Protein AF-W8SKA6-F1 (afdb_monomer_lite)

Structure (mmCIF, N/CA/C/O backbone):
data_AF-W8SKA6-F1
#
_entry.id   AF-W8SKA6-F1
#
loop_
_atom_site.group_PDB
_atom_site.id
_atom_site.type_symbol
_atom_site.label_atom_id
_atom_site.label_alt_id
_atom_site.label_comp_id
_atom_site.label_asym_id
_atom_site.label_entity_id
_atom_site.label_seq_id
_atom_site.pdbx_PDB_ins_code
_atom_site.Cartn_x
_atom_site.Cartn_y
_atom_site.Cartn_z
_atom_site.occupancy
_atom_site.B_iso_or_equiv
_atom_site.auth_seq_id
_atom_site.auth_comp_id
_atom_site.auth_asym_id
_atom_site.auth_atom_id
_atom_site.pdbx_PDB_model_num
ATOM 1 N N . MET A 1 1 ? -29.343 -35.197 72.155 1.00 50.97 1 MET A N 1
ATOM 2 C CA . MET A 1 1 ? -28.132 -34.346 72.150 1.00 50.97 1 MET A CA 1
ATOM 3 C C . MET A 1 1 ? -28.589 -32.912 71.930 1.00 50.97 1 MET A C 1
ATOM 5 O O . MET A 1 1 ? -29.137 -32.617 70.880 1.00 50.97 1 MET A O 1
ATOM 9 N N . SER A 1 2 ? -28.546 -32.085 72.975 1.00 54.81 2 SER A N 1
ATOM 10 C CA . SER A 1 2 ? -29.324 -30.841 73.050 1.00 54.81 2 SER A CA 1
ATOM 11 C C . SER A 1 2 ? -28.728 -29.710 72.207 1.00 54.81 2 SER A C 1
ATOM 13 O O . SER A 1 2 ? -27.536 -29.427 72.303 1.00 54.81 2 SER A O 1
ATOM 15 N N . ILE A 1 3 ? -29.587 -29.014 71.453 1.00 62.25 3 ILE A N 1
ATOM 16 C CA . ILE A 1 3 ? -29.275 -27.893 70.540 1.00 62.25 3 ILE A CA 1
ATOM 17 C C . ILE A 1 3 ? -28.490 -26.746 71.204 1.00 62.25 3 ILE A C 1
ATOM 19 O O . ILE A 1 3 ? -27.766 -26.004 70.552 1.00 62.25 3 ILE A O 1
ATOM 23 N N . LYS A 1 4 ? -28.554 -26.667 72.538 1.00 61.47 4 LYS A N 1
ATOM 24 C CA . LYS A 1 4 ? -27.774 -25.746 73.373 1.00 61.47 4 LYS A CA 1
ATOM 25 C C . LYS A 1 4 ? -26.257 -25.879 73.176 1.00 61.47 4 LYS A C 1
ATOM 27 O O . LYS A 1 4 ? -25.545 -24.907 73.376 1.00 61.47 4 LYS A O 1
ATOM 32 N N . ARG A 1 5 ? -25.761 -27.053 72.765 1.00 59.66 5 ARG A N 1
ATOM 33 C CA . ARG A 1 5 ? -24.325 -27.294 72.535 1.00 59.66 5 ARG A CA 1
ATOM 34 C C . ARG A 1 5 ? -23.830 -26.756 71.184 1.00 59.66 5 ARG A C 1
ATOM 36 O O . ARG A 1 5 ? -22.653 -26.455 71.085 1.00 59.66 5 ARG A O 1
ATOM 43 N N . TYR A 1 6 ? -24.723 -26.575 70.203 1.00 59.19 6 TYR A N 1
ATOM 44 C CA . TYR A 1 6 ? -24.423 -25.940 68.908 1.00 59.19 6 TYR A CA 1
ATOM 45 C C . TYR A 1 6 ? -24.328 -24.409 69.009 1.00 59.19 6 TYR A C 1
ATOM 47 O O . TYR A 1 6 ? -23.526 -23.794 68.316 1.00 59.19 6 TYR A O 1
ATOM 55 N N . LEU A 1 7 ? -25.104 -23.801 69.912 1.00 60.84 7 LEU A N 1
ATOM 56 C CA . LEU A 1 7 ? -25.061 -22.359 70.194 1.00 60.84 7 LEU A CA 1
ATOM 57 C C . LEU A 1 7 ? -23.865 -21.945 71.072 1.00 60.84 7 LEU A C 1
ATOM 59 O O . LEU A 1 7 ? -23.544 -20.769 71.138 1.00 60.84 7 LEU A O 1
ATOM 63 N N . SER A 1 8 ? -23.212 -22.897 71.746 1.00 63.97 8 SER A N 1
ATOM 64 C CA . SER A 1 8 ? -22.090 -22.647 72.669 1.00 63.97 8 SER A CA 1
ATOM 65 C C . SER A 1 8 ? -20.708 -22.831 72.019 1.00 63.97 8 SER A C 1
ATOM 67 O O . SER A 1 8 ? -19.695 -22.816 72.719 1.00 63.97 8 SER A O 1
ATOM 69 N N . SER A 1 9 ? -20.653 -23.063 70.706 1.00 59.81 9 SER A N 1
ATOM 70 C CA . SER A 1 9 ? -19.416 -23.299 69.951 1.00 59.81 9 SER A CA 1
ATOM 71 C C . SER A 1 9 ? -18.877 -21.984 69.367 1.00 59.81 9 SER A C 1
ATOM 73 O O . SER A 1 9 ? -19.165 -21.646 68.222 1.00 59.81 9 SER A O 1
ATOM 75 N N . ASP A 1 10 ? -18.068 -21.258 70.144 1.00 60.69 10 ASP A N 1
ATOM 76 C CA . ASP A 1 10 ? -17.470 -19.961 69.757 1.00 60.69 10 ASP A CA 1
ATOM 77 C C . ASP A 1 10 ? -16.589 -20.037 68.494 1.00 60.69 10 ASP A C 1
ATOM 79 O O . ASP A 1 10 ? -16.555 -19.113 67.685 1.00 60.69 10 ASP A O 1
ATOM 83 N N . SER A 1 11 ? -15.927 -21.172 68.247 1.00 63.47 11 SER A N 1
ATOM 84 C CA . SER A 1 11 ? -15.131 -21.381 67.023 1.00 63.47 11 SER A CA 1
ATOM 85 C C . SER A 1 11 ? -15.992 -21.510 65.753 1.00 63.47 11 SER A C 1
ATOM 87 O O . SER A 1 11 ? -15.514 -21.267 64.644 1.00 63.47 11 SER A O 1
ATOM 89 N N . GLY A 1 12 ? -17.270 -21.877 65.902 1.00 58.44 12 GLY A N 1
ATOM 90 C CA . GLY A 1 12 ? -18.245 -21.925 64.809 1.00 58.44 12 GLY A CA 1
ATOM 91 C C . GLY A 1 12 ? -18.778 -20.539 64.439 1.00 58.44 12 GLY A C 1
ATOM 92 O O . GLY A 1 12 ? -19.023 -20.269 63.271 1.00 58.44 12 GLY A O 1
ATOM 93 N N . ALA A 1 13 ? -18.895 -19.629 65.409 1.00 67.75 13 ALA A N 1
ATOM 94 C CA . ALA A 1 13 ? -19.351 -18.261 65.166 1.00 67.75 13 ALA A CA 1
ATOM 95 C C . ALA A 1 13 ? -18.333 -17.456 64.338 1.00 67.75 13 ALA A C 1
ATOM 97 O O . ALA A 1 13 ? -18.703 -16.794 63.372 1.00 67.75 13 ALA A O 1
ATOM 98 N N . VAL A 1 14 ? -17.039 -17.602 64.644 1.00 68.56 14 VAL A N 1
ATOM 99 C CA . VAL A 1 14 ? -15.941 -16.945 63.906 1.00 68.56 14 VAL A CA 1
ATOM 100 C C . VAL A 1 14 ? -15.803 -17.488 62.479 1.00 68.56 14 VAL A C 1
ATOM 102 O O . VAL A 1 14 ? -15.444 -16.758 61.557 1.00 68.56 14 VAL A O 1
ATOM 105 N N . THR A 1 15 ? -16.126 -18.766 62.261 1.00 74.50 15 THR A N 1
ATOM 106 C CA . THR A 1 15 ? -16.121 -19.348 60.911 1.00 74.50 15 THR A CA 1
ATOM 107 C C . THR A 1 15 ? -17.375 -19.010 60.103 1.00 74.50 15 THR A C 1
ATOM 109 O O . THR A 1 15 ? -17.349 -19.045 58.881 1.00 74.50 15 THR A O 1
ATOM 112 N N . VAL A 1 16 ? -18.474 -18.633 60.751 1.00 78.12 16 VAL A N 1
ATOM 113 C CA . VAL A 1 16 ? -19.670 -18.146 60.054 1.00 78.12 16 VAL A CA 1
ATOM 114 C C . VAL A 1 16 ? -19.528 -16.668 59.673 1.00 78.12 16 VAL A C 1
ATOM 116 O O . VAL A 1 16 ? -20.015 -16.274 58.618 1.00 78.12 16 VAL A O 1
ATOM 119 N N . ASP A 1 17 ? -18.784 -15.869 60.441 1.00 86.12 17 ASP A N 1
ATOM 120 C CA . ASP A 1 17 ? -18.544 -14.449 60.145 1.00 86.12 17 ASP A CA 1
ATOM 121 C C . ASP A 1 17 ? -17.771 -14.225 58.827 1.00 86.12 17 ASP A C 1
ATOM 123 O O . ASP A 1 17 ? -18.135 -13.362 58.027 1.00 86.12 17 ASP A O 1
ATOM 127 N N . TRP A 1 18 ? -16.780 -15.073 58.504 1.00 86.56 18 TRP A N 1
ATOM 128 C CA . TRP A 1 18 ? -16.062 -14.944 57.221 1.00 86.56 18 TRP A CA 1
ATOM 129 C C . TRP A 1 18 ? -16.939 -15.307 56.019 1.00 86.56 18 TRP A C 1
ATOM 131 O O . TRP A 1 18 ? -16.819 -14.702 54.950 1.00 86.56 18 TRP A O 1
ATOM 141 N N . VAL A 1 19 ? -17.847 -16.272 56.186 1.00 87.12 19 VAL A N 1
ATOM 142 C CA . VAL A 1 19 ? -18.799 -16.637 55.132 1.00 87.12 19 VAL A CA 1
ATOM 143 C C . VAL A 1 19 ? -19.807 -15.513 54.940 1.00 87.12 19 VAL A C 1
ATOM 145 O O . VAL A 1 19 ? -20.108 -15.163 53.807 1.00 87.12 19 VAL A O 1
ATOM 148 N N . VAL A 1 20 ? -20.290 -14.889 56.016 1.00 89.38 20 VAL A N 1
ATOM 149 C CA . VAL A 1 20 ? -21.226 -13.760 55.919 1.00 89.38 20 VAL A CA 1
ATOM 150 C C . VAL A 1 20 ? -20.559 -12.539 55.275 1.00 89.38 20 VAL A C 1
ATOM 152 O O . VAL A 1 20 ? -21.154 -11.921 54.389 1.00 89.38 20 VAL A O 1
ATOM 155 N N . LEU A 1 21 ? -19.308 -12.225 55.622 1.00 92.00 21 LEU A N 1
ATOM 156 C CA . LEU A 1 21 ? -18.548 -11.140 54.989 1.00 92.00 21 LEU A CA 1
ATOM 157 C C . LEU A 1 21 ? -18.331 -11.375 53.490 1.00 92.00 21 LEU A C 1
ATOM 159 O O . LEU A 1 21 ? -18.581 -10.483 52.677 1.00 92.00 21 LEU A O 1
ATOM 163 N N . THR A 1 22 ? -17.910 -12.581 53.104 1.00 91.56 22 THR A N 1
ATOM 164 C CA . THR A 1 22 ? -17.682 -12.921 51.690 1.00 91.56 22 THR A CA 1
ATOM 165 C C . THR A 1 22 ? -18.986 -13.033 50.905 1.00 91.56 22 THR A C 1
ATOM 167 O O . THR A 1 22 ? -19.053 -12.544 49.782 1.00 91.56 22 THR A O 1
ATOM 170 N N . ALA A 1 23 ? -20.051 -13.576 51.497 1.00 91.56 23 ALA A N 1
ATOM 171 C CA . ALA A 1 23 ? -21.379 -13.610 50.888 1.00 91.56 23 ALA A CA 1
ATOM 172 C C . ALA A 1 23 ? -21.916 -12.195 50.626 1.00 91.56 23 ALA A C 1
ATOM 174 O O . ALA A 1 23 ? -22.483 -11.934 49.565 1.00 91.56 23 ALA A O 1
ATOM 175 N N . THR A 1 24 ? -21.673 -11.259 51.549 1.00 93.88 24 THR A N 1
ATOM 176 C CA . THR A 1 24 ? -22.030 -9.845 51.368 1.00 93.88 24 THR A CA 1
ATOM 177 C C . THR A 1 24 ? -21.208 -9.204 50.243 1.00 93.88 24 THR A C 1
ATOM 179 O O . THR A 1 24 ? -21.765 -8.509 49.394 1.00 93.88 24 THR A O 1
ATOM 182 N N . LEU A 1 25 ? -19.901 -9.483 50.177 1.00 93.19 25 LEU A N 1
ATOM 183 C CA . LEU A 1 25 ? -19.021 -8.996 49.109 1.00 93.19 25 LEU A CA 1
ATOM 184 C C . LEU A 1 25 ? -19.424 -9.531 47.726 1.00 93.19 25 LEU A C 1
ATOM 186 O O . LEU A 1 25 ? -19.444 -8.777 46.757 1.00 93.19 25 LEU A O 1
ATOM 190 N N . VAL A 1 26 ? -19.782 -10.812 47.626 1.00 93.44 26 VAL A N 1
ATOM 191 C CA . VAL A 1 26 ? -20.281 -11.414 46.380 1.00 93.44 26 VAL A CA 1
ATOM 192 C C . VAL A 1 26 ? -21.620 -10.791 45.975 1.00 93.44 26 VAL A C 1
ATOM 194 O O . VAL A 1 26 ? -21.816 -10.492 44.799 1.00 93.44 26 VAL A O 1
ATOM 197 N N . GLY A 1 27 ? -22.510 -10.512 46.935 1.00 91.38 27 GLY A N 1
ATOM 198 C CA . GLY A 1 27 ? -23.757 -9.780 46.688 1.00 91.38 27 GLY A CA 1
ATOM 199 C C . GLY A 1 27 ? -23.522 -8.374 46.122 1.00 91.38 27 GLY A C 1
ATOM 200 O O . GLY A 1 27 ? -24.183 -7.976 45.164 1.00 91.38 27 GLY A O 1
ATOM 201 N N . LEU A 1 28 ? -22.527 -7.652 46.647 1.00 94.19 28 LEU A N 1
ATOM 202 C CA . LEU A 1 28 ? -22.099 -6.361 46.103 1.00 94.19 28 LEU A CA 1
ATOM 203 C C . LEU A 1 28 ? -21.489 -6.510 44.696 1.00 94.19 28 LEU A C 1
ATOM 205 O O . LEU A 1 28 ? -21.801 -5.722 43.807 1.00 94.19 28 LEU A O 1
ATOM 209 N N . GLY A 1 29 ? -20.674 -7.541 44.461 1.00 91.56 29 GLY A N 1
ATOM 210 C CA . GLY A 1 29 ? -20.083 -7.824 43.150 1.00 91.56 29 GLY A CA 1
ATOM 211 C C . GLY A 1 29 ? -21.132 -8.078 42.064 1.00 91.56 29 GLY A C 1
ATOM 212 O O . GLY A 1 29 ? -21.036 -7.519 40.973 1.00 91.56 29 GLY A O 1
ATOM 213 N N . LEU A 1 30 ? -22.180 -8.845 42.377 1.00 90.75 30 LEU A N 1
ATOM 214 C CA . LEU A 1 30 ? -23.306 -9.072 41.465 1.00 90.75 30 LEU A CA 1
ATOM 215 C C . LEU A 1 30 ? -24.057 -7.774 41.131 1.00 90.75 30 LEU A C 1
ATOM 217 O O . LEU A 1 30 ? -24.444 -7.576 39.980 1.00 90.75 30 LEU A O 1
ATOM 221 N N . ALA A 1 31 ? -24.216 -6.869 42.101 1.00 90.88 31 ALA A N 1
ATOM 222 C CA . ALA A 1 31 ? -24.826 -5.562 41.861 1.00 90.88 31 ALA A CA 1
ATOM 223 C C . ALA A 1 31 ? -23.960 -4.669 40.950 1.00 90.88 31 ALA A C 1
ATOM 225 O O . ALA A 1 31 ? -24.484 -4.003 40.059 1.00 90.88 31 ALA A O 1
ATOM 226 N N . VAL A 1 32 ? -22.633 -4.689 41.123 1.00 93.69 32 VAL A N 1
ATOM 227 C CA . VAL A 1 32 ? -21.693 -3.918 40.289 1.00 93.69 32 VAL A CA 1
ATOM 228 C C . VAL A 1 32 ? -21.676 -4.415 38.841 1.00 93.69 32 VAL A C 1
ATOM 230 O O . VAL A 1 32 ? -21.618 -3.598 37.925 1.00 93.69 32 VAL A O 1
ATOM 233 N N . ILE A 1 33 ? -21.782 -5.728 38.609 1.00 92.81 33 ILE A N 1
ATOM 234 C CA . ILE A 1 33 ? -21.801 -6.300 37.251 1.00 92.81 33 ILE A CA 1
ATOM 235 C C . ILE A 1 33 ? -22.969 -5.744 36.428 1.00 92.81 33 ILE A C 1
ATOM 237 O O . ILE A 1 33 ? -22.783 -5.440 35.253 1.00 92.81 33 ILE A O 1
ATOM 241 N N . ALA A 1 34 ? -24.144 -5.543 37.034 1.00 87.44 34 ALA A N 1
ATOM 242 C CA . ALA A 1 34 ? -25.283 -4.942 36.341 1.00 87.44 34 ALA A CA 1
ATOM 243 C C . ALA A 1 34 ? -24.989 -3.500 35.882 1.00 87.44 34 ALA A C 1
ATOM 245 O O . ALA A 1 34 ? -25.323 -3.128 34.759 1.00 87.44 34 ALA A O 1
ATOM 246 N N . VAL A 1 35 ? -24.307 -2.708 36.717 1.00 90.19 35 VAL A N 1
ATOM 247 C CA . VAL A 1 35 ? -23.924 -1.319 36.400 1.00 90.19 35 VAL A CA 1
ATOM 248 C C . VAL A 1 35 ? -22.856 -1.271 35.305 1.00 90.19 35 VAL A C 1
ATOM 250 O O . VAL A 1 35 ? -22.978 -0.499 34.359 1.00 90.19 35 VAL A O 1
ATOM 253 N N . VAL A 1 36 ? -21.826 -2.115 35.400 1.00 92.38 36 VAL A N 1
ATOM 254 C CA . VAL A 1 36 ? -20.748 -2.186 34.400 1.00 92.38 36 VAL A CA 1
ATOM 255 C C . VAL A 1 36 ? -21.272 -2.709 33.062 1.00 92.38 36 VAL A C 1
ATOM 257 O O . VAL A 1 36 ? -20.906 -2.181 32.016 1.00 92.38 36 VAL A O 1
ATOM 260 N N . SER A 1 37 ? -22.157 -3.708 33.072 1.00 89.12 37 SER A N 1
ATOM 261 C CA . SER A 1 37 ? -22.789 -4.222 31.852 1.00 89.12 37 SER A CA 1
ATOM 262 C C . SER A 1 37 ? -23.636 -3.159 31.154 1.00 89.12 37 SER A C 1
ATOM 264 O O . SER A 1 37 ? -23.609 -3.087 29.931 1.00 89.12 37 SER A O 1
ATOM 266 N N . GLY A 1 38 ? -24.364 -2.331 31.911 1.00 88.88 38 GLY A N 1
ATOM 267 C CA . GLY A 1 38 ? -25.096 -1.191 31.355 1.00 88.88 38 GLY A CA 1
ATOM 268 C C . GLY A 1 38 ? -24.148 -0.168 30.735 1.00 88.88 38 GLY A C 1
ATOM 269 O O . GLY A 1 38 ? -24.223 0.091 29.542 1.00 88.88 38 GLY A O 1
ATOM 270 N N . GLY A 1 39 ? -23.168 0.317 31.504 1.00 89.06 39 GLY A N 1
ATOM 271 C CA . GLY A 1 39 ? -22.231 1.336 31.018 1.00 89.06 39 GLY A CA 1
ATOM 272 C C . GLY A 1 39 ? -21.359 0.884 29.839 1.00 89.06 39 GLY A C 1
ATOM 273 O O . GLY A 1 39 ? -21.026 1.691 28.978 1.00 89.06 39 GLY A O 1
ATOM 274 N N . THR A 1 40 ? -21.002 -0.402 29.762 1.00 91.81 40 THR A N 1
ATOM 275 C CA . THR A 1 40 ? -20.279 -0.959 28.602 1.00 91.81 40 THR A CA 1
ATOM 276 C C . THR A 1 40 ? -21.176 -1.118 27.378 1.00 91.81 40 THR A C 1
ATOM 278 O O . THR A 1 40 ? -20.708 -0.882 26.268 1.00 91.81 40 THR A O 1
ATOM 281 N N . SER A 1 41 ? -22.453 -1.465 27.563 1.00 91.94 41 SER A N 1
ATOM 282 C CA . SER A 1 41 ? -23.443 -1.488 26.482 1.00 91.94 41 SER A CA 1
ATOM 283 C C . SER A 1 41 ? -23.694 -0.087 25.926 1.00 91.94 41 SER A C 1
ATOM 285 O O . SER A 1 41 ? -23.718 0.085 24.711 1.00 91.94 41 SER A O 1
ATOM 287 N N . ASP A 1 42 ? -23.839 0.905 26.803 1.00 92.94 42 ASP A N 1
ATOM 288 C CA . ASP A 1 42 ? -24.046 2.302 26.417 1.00 92.94 42 ASP A CA 1
ATOM 289 C C . ASP A 1 42 ? -22.828 2.831 25.650 1.00 92.94 42 ASP A C 1
ATOM 291 O O . ASP A 1 42 ? -22.966 3.338 24.542 1.00 92.94 42 ASP A O 1
ATOM 295 N N . LEU A 1 43 ? -21.616 2.598 26.169 1.00 92.25 43 LEU A N 1
ATOM 296 C CA . LEU A 1 43 ? -20.381 2.991 25.490 1.00 92.25 43 LEU A CA 1
ATOM 297 C C . LEU A 1 43 ? -20.199 2.280 24.141 1.00 92.25 43 LEU A C 1
ATOM 299 O O . LEU A 1 43 ? -19.743 2.897 23.183 1.00 92.25 43 LEU A O 1
ATOM 303 N N . SER A 1 44 ? -20.544 0.993 24.049 1.00 93.50 44 SER A N 1
ATOM 304 C CA . SER A 1 44 ? -20.505 0.263 22.777 1.00 93.50 44 SER A CA 1
ATOM 305 C C . SER A 1 44 ? -21.483 0.866 21.772 1.00 93.50 44 SER A C 1
ATOM 307 O O . SER A 1 44 ? -21.117 1.056 20.618 1.00 93.50 44 SER A O 1
ATOM 309 N N . SER A 1 45 ? -22.695 1.211 22.212 1.00 94.12 45 SER A N 1
ATOM 310 C CA . SER A 1 45 ? -23.691 1.870 21.366 1.00 94.12 45 SER A CA 1
ATOM 311 C C . SER A 1 45 ? -23.217 3.249 20.906 1.00 94.12 45 SER A C 1
ATOM 313 O O . SER A 1 45 ? -23.415 3.605 19.748 1.00 94.12 45 SER A O 1
ATOM 315 N N . ASP A 1 46 ? -22.576 4.020 21.783 1.00 93.88 46 ASP A N 1
ATOM 316 C CA . ASP A 1 46 ? -22.017 5.330 21.445 1.00 93.88 46 ASP A CA 1
ATOM 317 C C . ASP A 1 46 ? -20.884 5.212 20.420 1.00 93.88 46 ASP A C 1
ATOM 319 O O . ASP A 1 46 ? -20.805 6.013 19.489 1.00 93.88 46 ASP A O 1
ATOM 323 N N . VAL A 1 47 ? -20.027 4.192 20.549 1.00 93.25 47 VAL A N 1
ATOM 324 C CA . VAL A 1 47 ? -18.974 3.894 19.568 1.00 93.25 47 VAL A CA 1
ATOM 325 C C . VAL A 1 47 ? -19.573 3.465 18.232 1.00 93.25 47 VAL A C 1
ATOM 327 O O . VAL A 1 47 ? -19.141 3.966 17.196 1.00 93.25 47 VAL A O 1
ATOM 330 N N . ASP A 1 48 ? -20.581 2.593 18.231 1.00 91.81 48 ASP A N 1
ATOM 331 C CA . ASP A 1 48 ? -21.264 2.169 17.006 1.00 91.81 48 ASP A CA 1
ATOM 332 C C . ASP 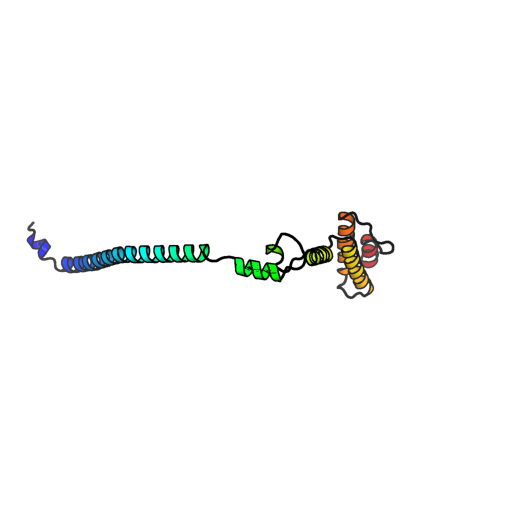A 1 48 ? -21.915 3.360 16.292 1.00 91.81 48 ASP A C 1
ATOM 334 O O . ASP A 1 48 ? -21.774 3.508 15.078 1.00 91.81 48 ASP A O 1
ATOM 338 N N . ILE A 1 49 ? -22.568 4.257 17.039 1.00 92.19 49 ILE A N 1
ATOM 339 C CA . ILE A 1 49 ? -23.134 5.500 16.501 1.00 92.19 49 ILE A CA 1
ATOM 340 C C . ILE A 1 49 ? -22.025 6.403 15.963 1.00 92.19 49 ILE A C 1
ATOM 342 O O . ILE A 1 49 ? -22.148 6.917 14.854 1.00 92.19 49 ILE A O 1
ATOM 346 N N . PHE A 1 50 ? -20.933 6.583 16.708 1.00 89.25 50 PHE A N 1
ATOM 347 C CA . PHE A 1 50 ? -19.802 7.398 16.277 1.00 89.25 50 PHE A CA 1
ATOM 348 C C . PHE A 1 50 ? -19.225 6.885 14.955 1.00 89.25 50 PHE A C 1
ATOM 350 O O . PHE A 1 50 ? -19.099 7.657 14.009 1.00 89.25 50 PHE A O 1
ATOM 357 N N . LEU A 1 51 ? -18.958 5.584 14.847 1.00 87.19 51 LEU A N 1
ATOM 358 C CA . LEU A 1 51 ? -18.433 4.966 13.630 1.00 87.19 51 LEU A CA 1
ATOM 359 C C . LEU A 1 51 ? -19.435 5.007 12.472 1.00 87.19 51 LEU A C 1
ATOM 361 O O . LEU A 1 51 ? -19.034 5.259 11.342 1.00 87.19 51 LEU A O 1
ATOM 365 N N . ALA A 1 52 ? -20.728 4.811 12.738 1.00 85.81 52 ALA A N 1
ATOM 366 C CA . ALA A 1 52 ? -21.773 4.917 11.720 1.00 85.81 52 ALA A CA 1
ATOM 367 C C . ALA A 1 52 ? -21.993 6.362 11.238 1.00 85.81 52 ALA A C 1
ATOM 369 O O . ALA A 1 52 ? -22.397 6.570 10.098 1.00 85.81 52 ALA A O 1
ATOM 370 N N . SER A 1 53 ? -21.743 7.348 12.103 1.00 82.94 53 SER A N 1
ATOM 371 C CA . SER A 1 53 ? -21.853 8.782 11.797 1.00 82.94 53 SER A CA 1
ATOM 372 C C . SER A 1 53 ? -20.561 9.402 11.262 1.00 82.94 53 SER A C 1
ATOM 374 O O . SER A 1 53 ? -20.576 10.537 10.791 1.00 82.94 53 SER A O 1
ATOM 376 N N . THR A 1 54 ? -19.441 8.678 11.343 1.00 79.88 54 THR A N 1
ATOM 377 C CA . THR A 1 54 ? -18.164 9.123 10.788 1.00 79.88 54 THR A CA 1
ATOM 378 C C . THR A 1 54 ? -18.203 8.925 9.279 1.00 79.88 54 THR A C 1
ATOM 380 O O . THR A 1 54 ? -17.955 7.838 8.759 1.00 79.88 54 THR A O 1
ATOM 383 N N . ASP A 1 55 ? -18.532 9.998 8.572 1.00 71.12 55 ASP A N 1
ATOM 384 C CA . ASP A 1 55 ? -18.536 10.041 7.118 1.00 71.12 55 ASP A CA 1
ATOM 385 C C . ASP A 1 55 ? -17.102 9.994 6.554 1.00 71.12 55 ASP A C 1
ATOM 387 O O . ASP A 1 55 ? -16.227 10.767 6.942 1.00 71.12 55 ASP A O 1
ATOM 391 N N . ILE A 1 56 ? -16.861 9.125 5.562 1.00 72.06 56 ILE A N 1
ATOM 392 C CA . ILE A 1 56 ? -15.577 9.040 4.823 1.00 72.06 56 ILE A CA 1
ATOM 393 C C . ILE A 1 56 ? -15.413 10.238 3.855 1.00 72.06 56 ILE A C 1
ATOM 395 O O . ILE A 1 56 ? -14.394 10.383 3.179 1.00 72.06 56 ILE A O 1
ATOM 399 N N . SER A 1 57 ? -16.405 11.127 3.802 1.00 65.19 57 SER A N 1
ATOM 400 C CA . SER A 1 57 ? -16.503 12.280 2.905 1.00 65.19 57 SER A CA 1
ATOM 401 C C . SER A 1 57 ? -15.266 13.176 2.933 1.00 65.19 57 SER A C 1
ATOM 403 O O . SER A 1 57 ? -14.812 13.607 1.884 1.00 65.19 57 SER A O 1
ATOM 405 N N . GLU A 1 58 ? -14.637 13.382 4.092 1.00 64.25 58 GLU A N 1
ATOM 406 C CA . GLU A 1 58 ? -13.438 14.229 4.186 1.00 64.25 58 GLU A CA 1
ATOM 407 C C . GLU A 1 58 ? -12.211 13.608 3.489 1.00 64.25 58 GLU A C 1
ATOM 409 O O . GLU A 1 58 ? -11.440 14.304 2.825 1.00 64.25 58 GLU A O 1
ATOM 414 N N . VAL A 1 59 ? -12.049 12.281 3.575 1.00 66.31 59 VAL A N 1
ATOM 415 C CA . VAL A 1 59 ? -10.995 11.540 2.854 1.00 66.31 59 VAL A CA 1
ATOM 416 C C . VAL A 1 59 ? -11.343 11.427 1.369 1.00 66.31 59 VAL A C 1
ATOM 418 O O . VAL A 1 59 ? -10.450 11.500 0.526 1.00 66.31 59 VAL A O 1
ATOM 421 N N . HIS A 1 60 ? -12.631 11.300 1.039 1.00 68.38 60 HIS A N 1
ATOM 422 C CA . HIS A 1 60 ? -13.130 11.341 -0.335 1.00 68.38 60 HIS A CA 1
ATOM 423 C C . HIS A 1 60 ? -12.866 12.697 -1.002 1.00 68.38 60 HIS A C 1
ATOM 425 O O . HIS A 1 60 ? -12.391 12.720 -2.131 1.00 68.38 60 HIS A O 1
ATOM 431 N N . ASP A 1 61 ? -13.098 13.811 -0.309 1.00 67.94 61 ASP A N 1
ATOM 432 C CA . ASP A 1 61 ? -12.928 15.167 -0.838 1.00 67.94 61 ASP A CA 1
ATOM 433 C C . ASP A 1 61 ? -11.449 15.546 -0.990 1.00 67.94 61 ASP A C 1
ATOM 435 O O . ASP A 1 61 ? -11.071 16.225 -1.950 1.00 67.94 61 ASP A O 1
ATOM 439 N N . TRP A 1 62 ? -10.592 15.061 -0.084 1.00 59.19 62 TRP A N 1
ATOM 440 C CA . TRP A 1 62 ? -9.138 15.141 -0.227 1.00 59.19 62 TRP A CA 1
ATOM 441 C C . TRP A 1 62 ? -8.637 14.295 -1.409 1.00 59.19 62 TRP A C 1
ATOM 443 O O . TRP A 1 62 ? -7.837 14.779 -2.211 1.00 59.19 62 TRP A O 1
ATOM 453 N N . ALA A 1 63 ? -9.156 13.075 -1.579 1.00 59.00 63 ALA A N 1
ATOM 454 C CA . ALA A 1 63 ? -8.844 12.213 -2.719 1.00 59.00 63 ALA A CA 1
ATOM 455 C C . ALA A 1 63 ? -9.358 12.785 -4.055 1.00 59.00 63 ALA A C 1
ATOM 457 O O . ALA A 1 63 ? -8.659 12.725 -5.065 1.00 59.00 63 ALA A O 1
ATOM 458 N N . ALA A 1 64 ? -10.546 13.394 -4.063 1.00 61.19 64 ALA A N 1
ATOM 459 C CA . ALA A 1 64 ? -11.143 14.037 -5.230 1.00 61.19 64 ALA A CA 1
ATOM 460 C C . ALA A 1 64 ? -10.354 15.282 -5.670 1.00 61.19 64 ALA A C 1
ATOM 462 O O . ALA A 1 64 ? -10.218 15.529 -6.867 1.00 61.19 64 ALA A O 1
ATOM 463 N N . GLN A 1 65 ? -9.788 16.042 -4.723 1.00 62.16 65 GLN A N 1
ATOM 464 C CA . GLN A 1 65 ? -8.931 17.199 -5.015 1.00 62.16 65 GLN A CA 1
ATOM 465 C C . GLN A 1 65 ? -7.493 16.813 -5.390 1.00 62.16 65 GLN A C 1
ATOM 467 O O . GLN A 1 65 ? -6.878 17.503 -6.200 1.00 62.16 65 GLN A O 1
ATOM 472 N N . ALA A 1 66 ? -6.960 15.715 -4.846 1.00 56.28 66 ALA A N 1
ATOM 473 C CA . ALA A 1 66 ? -5.648 15.185 -5.230 1.00 56.28 66 ALA A CA 1
ATOM 474 C C . ALA A 1 66 ? -5.666 14.473 -6.598 1.00 56.28 66 ALA A C 1
ATOM 476 O O . ALA A 1 66 ? -4.626 14.330 -7.237 1.00 56.28 66 ALA A O 1
ATOM 477 N N . GLY A 1 67 ? -6.847 14.046 -7.054 1.00 53.84 67 GLY A N 1
ATOM 478 C CA . GLY A 1 67 ? -7.040 13.154 -8.189 1.00 53.84 67 GLY A CA 1
ATOM 479 C C . GLY A 1 67 ? -7.379 13.789 -9.539 1.00 53.84 67 GLY A C 1
ATOM 480 O O . GLY A 1 67 ? -8.032 13.135 -10.355 1.00 53.84 67 GLY A O 1
ATOM 481 N N . SER A 1 68 ? -6.952 15.023 -9.823 1.00 52.19 68 SER A N 1
ATOM 482 C CA . SER A 1 68 ? -7.094 15.615 -11.163 1.00 52.19 68 SER A CA 1
ATOM 483 C C . SER A 1 68 ? -6.197 14.884 -12.179 1.00 52.19 68 SER A C 1
ATOM 485 O O . SER A 1 68 ? -5.113 15.363 -12.508 1.00 52.19 68 SER A O 1
ATOM 487 N N . GLY A 1 69 ? -6.604 13.702 -12.648 1.00 55.50 69 GLY A N 1
ATOM 488 C CA . GLY A 1 69 ? -5.803 12.921 -13.591 1.00 55.50 69 GLY A CA 1
ATOM 489 C C . GLY A 1 69 ? -6.498 11.730 -14.250 1.00 55.50 69 GLY A C 1
ATOM 490 O O . GLY A 1 69 ? -6.481 11.666 -15.475 1.00 55.50 69 GLY A O 1
ATOM 491 N N . TRP A 1 70 ? -7.106 10.792 -13.500 1.00 47.91 70 TRP A N 1
ATOM 492 C CA . TRP A 1 70 ? -7.482 9.485 -14.082 1.00 47.91 70 TRP A CA 1
ATOM 493 C C . TRP A 1 70 ? -8.774 8.843 -13.522 1.00 47.91 70 TRP A C 1
ATOM 495 O O . TRP A 1 70 ? -8.728 7.924 -12.711 1.00 47.91 70 TRP A O 1
ATOM 505 N N . GLY A 1 71 ? -9.935 9.263 -14.048 1.00 56.69 71 GLY A N 1
ATOM 506 C CA . GLY A 1 71 ? -11.168 8.448 -14.127 1.00 56.69 71 GLY A CA 1
ATOM 507 C C . GLY A 1 71 ? -11.954 8.132 -12.834 1.00 56.69 71 GLY A C 1
ATOM 508 O O . GLY A 1 71 ? -11.665 8.640 -11.757 1.00 56.69 71 GLY A O 1
ATOM 509 N N . ASP A 1 72 ? -12.982 7.277 -12.970 1.00 55.25 72 ASP A N 1
ATOM 510 C CA . ASP A 1 72 ? -14.097 7.040 -12.018 1.00 55.25 72 ASP A CA 1
ATOM 511 C C . ASP A 1 72 ? -13.756 6.278 -10.708 1.00 55.25 72 ASP A C 1
ATOM 513 O O . ASP A 1 72 ? -14.663 5.900 -9.963 1.00 55.25 72 ASP A O 1
ATOM 517 N N . PHE A 1 73 ? -12.479 6.043 -10.376 1.00 56.59 73 PHE A N 1
ATOM 518 C CA . PHE A 1 73 ? -12.077 5.290 -9.169 1.00 56.59 73 PHE A CA 1
ATOM 519 C C . PHE A 1 73 ? -11.326 6.164 -8.141 1.00 56.59 73 PHE A C 1
ATOM 521 O O . PHE A 1 73 ? -10.110 6.035 -7.974 1.00 56.59 73 PHE A O 1
ATOM 528 N N . PRO A 1 74 ? -12.035 7.029 -7.390 1.00 61.78 74 PRO A N 1
ATOM 529 C CA . PRO A 1 74 ? -11.437 8.075 -6.551 1.00 61.78 74 PRO A CA 1
ATOM 530 C C . PRO A 1 74 ? -10.590 7.554 -5.377 1.00 61.78 74 PRO A C 1
ATOM 532 O O . PRO A 1 74 ? -9.666 8.234 -4.942 1.00 61.78 74 PRO A O 1
ATOM 535 N N . LEU A 1 75 ? -10.852 6.343 -4.871 1.00 65.88 75 LEU A N 1
ATOM 536 C CA . LEU A 1 75 ? -10.159 5.813 -3.686 1.00 65.88 75 LEU A CA 1
ATOM 537 C C . LEU A 1 75 ? -8.771 5.225 -3.973 1.00 65.88 75 LEU A C 1
ATOM 539 O O . LEU A 1 75 ? -7.947 5.165 -3.072 1.00 65.88 75 LEU A O 1
ATOM 543 N N . VAL A 1 76 ? -8.487 4.788 -5.201 1.00 66.00 76 VAL A N 1
ATOM 544 C CA . VAL A 1 76 ? -7.155 4.258 -5.564 1.00 66.00 76 VAL A CA 1
ATOM 545 C C . VAL A 1 76 ? -6.164 5.402 -5.812 1.00 66.00 76 VAL A C 1
ATOM 547 O O . VAL A 1 76 ? -4.969 5.269 -5.566 1.00 66.00 76 VAL A O 1
ATOM 550 N N . ASN A 1 77 ? -6.677 6.566 -6.204 1.00 57.09 77 ASN A N 1
ATOM 551 C CA . ASN A 1 77 ? -5.892 7.762 -6.491 1.00 57.09 77 ASN A CA 1
ATOM 552 C C . ASN A 1 77 ? -5.225 8.356 -5.229 1.00 57.09 77 ASN A C 1
ATOM 554 O O . ASN A 1 77 ? -4.112 8.872 -5.274 1.00 57.09 77 ASN A O 1
ATOM 558 N N . VAL A 1 78 ? -5.863 8.199 -4.063 1.00 60.38 78 VAL A N 1
ATOM 559 C CA . VAL A 1 78 ? -5.404 8.773 -2.783 1.00 60.38 78 VAL A CA 1
ATOM 560 C C . VAL A 1 78 ? -4.059 8.220 -2.289 1.00 60.38 78 VAL A C 1
ATOM 562 O O . VAL A 1 78 ? -3.363 8.872 -1.515 1.00 60.38 78 VAL A O 1
ATOM 565 N N . VAL A 1 79 ? -3.667 7.024 -2.742 1.00 61.81 79 VAL A N 1
ATOM 566 C CA . VAL A 1 79 ? -2.389 6.386 -2.377 1.00 61.81 79 VAL A CA 1
ATOM 567 C C . VAL A 1 79 ? -1.267 6.676 -3.382 1.00 61.81 79 VAL A C 1
ATOM 569 O O . VAL A 1 79 ? -0.212 6.051 -3.318 1.00 61.81 79 VAL A O 1
ATOM 572 N N . GLY A 1 80 ? -1.475 7.616 -4.314 1.00 53.31 80 GLY A N 1
ATOM 573 C CA . GLY A 1 80 ? -0.479 8.023 -5.311 1.00 53.31 80 GLY A CA 1
ATOM 574 C C . GLY A 1 80 ? -0.240 6.999 -6.425 1.00 53.31 80 GLY A C 1
ATOM 575 O O . GLY A 1 80 ? 0.638 7.198 -7.260 1.00 53.31 80 GLY A O 1
ATOM 576 N N . PHE A 1 81 ? -1.013 5.911 -6.467 1.00 58.88 81 PHE A N 1
ATOM 577 C CA . PHE A 1 81 ? -0.973 4.937 -7.553 1.00 58.88 81 PHE A CA 1
ATOM 578 C C . PHE A 1 81 ? -1.808 5.444 -8.725 1.00 58.88 81 PHE A C 1
ATOM 580 O O . PHE A 1 81 ? -3.019 5.250 -8.790 1.00 58.88 81 PHE A O 1
ATOM 587 N N . ASP A 1 82 ? -1.124 6.108 -9.647 1.00 65.19 82 ASP A N 1
ATOM 588 C CA . ASP A 1 82 ? -1.685 6.567 -10.910 1.00 65.19 82 ASP A CA 1
ATOM 589 C C . ASP A 1 82 ? -1.332 5.622 -12.080 1.00 65.19 82 ASP A C 1
ATOM 591 O O . ASP A 1 82 ? -0.408 4.820 -11.965 1.00 65.19 82 ASP A O 1
ATOM 595 N N . MET A 1 83 ? -2.003 5.730 -13.232 1.00 60.09 83 MET A N 1
ATOM 596 C CA . MET A 1 83 ? -1.657 5.024 -14.471 1.00 60.09 83 MET A CA 1
ATOM 597 C C . MET A 1 83 ? -0.186 5.248 -14.863 1.00 60.09 83 MET A C 1
ATOM 599 O O . MET A 1 83 ? 0.480 4.309 -15.300 1.00 60.09 83 MET A O 1
ATOM 603 N N . ALA A 1 84 ? 0.345 6.461 -14.662 1.00 62.06 84 ALA A N 1
ATOM 604 C CA . ALA A 1 84 ? 1.764 6.755 -14.866 1.00 62.06 84 ALA A CA 1
ATOM 605 C C . ALA A 1 84 ? 2.658 5.966 -13.890 1.00 62.06 84 ALA A C 1
ATOM 607 O O . ALA A 1 84 ? 3.580 5.282 -14.325 1.00 62.06 84 ALA A O 1
ATOM 608 N N . HIS A 1 85 ? 2.324 5.947 -12.595 1.00 62.88 85 HIS A N 1
ATOM 609 C CA . HIS A 1 85 ? 3.043 5.162 -11.583 1.00 62.88 85 HIS A CA 1
ATOM 610 C C . HIS A 1 85 ? 2.905 3.644 -11.788 1.00 62.88 85 HIS A C 1
ATOM 612 O O . HIS A 1 85 ? 3.827 2.894 -11.476 1.00 62.88 85 HIS A O 1
ATOM 618 N N . TYR A 1 86 ? 1.785 3.169 -12.343 1.00 56.31 86 TYR A N 1
ATOM 619 C CA . TYR A 1 86 ? 1.614 1.773 -12.744 1.00 56.31 86 TYR A CA 1
ATOM 620 C C . TYR A 1 86 ? 2.521 1.429 -13.924 1.00 56.31 86 TYR A C 1
ATOM 622 O O . TYR A 1 86 ? 3.156 0.380 -13.905 1.00 56.31 86 TYR A O 1
ATOM 630 N N . GLN A 1 87 ? 2.635 2.311 -14.924 1.00 57.94 87 GLN A N 1
ATOM 631 C CA . GLN A 1 87 ? 3.579 2.122 -16.026 1.00 57.94 87 GLN A CA 1
ATOM 632 C C . GLN A 1 87 ? 5.035 2.221 -15.567 1.00 57.94 87 GLN A C 1
ATOM 634 O O . GLN A 1 87 ? 5.860 1.449 -16.041 1.00 57.94 87 GLN A O 1
ATOM 639 N N . GLU A 1 88 ? 5.366 3.085 -14.612 1.00 64.12 88 GLU A N 1
ATOM 640 C CA . GLU A 1 88 ? 6.693 3.140 -13.986 1.00 64.12 88 GLU A CA 1
ATOM 641 C C . GLU A 1 88 ? 6.991 1.887 -13.158 1.00 64.12 88 GLU A C 1
ATOM 643 O O . GLU A 1 88 ? 8.095 1.352 -13.226 1.00 64.12 88 GLU A O 1
ATOM 648 N N . PHE A 1 89 ? 6.009 1.363 -12.421 1.00 62.88 89 PHE A N 1
ATOM 649 C CA . PHE A 1 89 ? 6.127 0.091 -11.711 1.00 62.88 89 PHE A CA 1
ATOM 650 C C . PHE A 1 89 ? 6.304 -1.069 -12.689 1.00 62.88 89 PHE A C 1
ATOM 652 O O . PHE A 1 89 ? 7.228 -1.851 -12.528 1.00 62.88 89 PHE A O 1
ATOM 659 N N . ALA A 1 90 ? 5.488 -1.140 -13.738 1.00 60.50 90 ALA A N 1
ATOM 660 C CA . ALA A 1 90 ? 5.608 -2.082 -14.845 1.00 60.50 90 ALA A CA 1
ATOM 661 C C . ALA A 1 90 ? 6.978 -1.975 -15.543 1.00 60.50 90 ALA A C 1
ATOM 663 O O . ALA A 1 90 ? 7.577 -2.992 -15.901 1.00 60.50 90 ALA A O 1
ATOM 664 N N . THR A 1 91 ? 7.501 -0.754 -15.670 1.00 62.88 91 THR A N 1
ATOM 665 C CA . THR A 1 91 ? 8.823 -0.455 -16.232 1.00 62.88 91 THR A CA 1
ATOM 666 C C . THR A 1 91 ? 9.950 -0.838 -15.269 1.00 62.88 91 THR A C 1
ATOM 668 O O . THR A 1 91 ? 11.006 -1.281 -15.693 1.00 62.88 91 THR A O 1
ATOM 671 N N . ARG A 1 92 ? 9.747 -0.753 -13.954 1.00 60.66 92 ARG A N 1
ATOM 672 C CA . ARG A 1 92 ? 10.748 -1.176 -12.963 1.00 60.66 92 ARG A CA 1
ATOM 673 C C . ARG A 1 92 ? 10.682 -2.671 -12.640 1.00 60.66 92 ARG A C 1
ATOM 675 O O . ARG A 1 92 ? 11.689 -3.258 -12.265 1.00 60.66 92 ARG A O 1
ATOM 682 N N . ALA A 1 93 ? 9.517 -3.284 -12.826 1.00 66.38 93 ALA A N 1
ATOM 683 C CA . ALA A 1 93 ? 9.236 -4.703 -12.629 1.00 66.38 93 ALA A CA 1
ATOM 684 C C . ALA A 1 93 ? 9.484 -5.550 -13.891 1.00 66.38 93 ALA A C 1
ATOM 686 O O . ALA A 1 93 ? 9.189 -6.741 -13.878 1.00 66.38 93 ALA A O 1
ATOM 687 N N . GLY A 1 94 ? 10.006 -4.953 -14.972 1.00 68.50 94 GLY A N 1
ATOM 688 C CA . GLY A 1 94 ? 10.394 -5.674 -16.185 1.00 68.50 94 GLY A CA 1
ATOM 689 C C . GLY A 1 94 ? 9.214 -6.270 -16.952 1.00 68.50 94 GLY A C 1
ATOM 690 O O . GLY A 1 94 ? 9.296 -7.405 -17.373 1.00 68.50 94 GLY A O 1
ATOM 691 N N . THR A 1 95 ? 8.099 -5.556 -17.116 1.00 69.69 95 THR A N 1
ATOM 692 C CA . THR A 1 95 ? 6.923 -6.068 -17.866 1.00 69.69 95 THR A CA 1
ATOM 693 C C . THR A 1 95 ? 6.805 -5.512 -19.289 1.00 69.69 95 THR A C 1
ATOM 695 O O . THR A 1 95 ? 5.990 -5.998 -20.069 1.00 69.69 95 THR A O 1
ATOM 698 N N . THR A 1 96 ? 7.612 -4.508 -19.646 1.00 83.44 96 THR A N 1
ATOM 699 C CA . THR A 1 96 ? 7.672 -3.928 -20.997 1.00 83.44 96 THR A CA 1
ATOM 700 C C . THR A 1 96 ? 9.019 -4.227 -21.654 1.00 83.44 96 THR A C 1
ATOM 702 O O . THR A 1 96 ? 10.041 -4.331 -20.975 1.00 83.44 96 THR A O 1
ATOM 705 N N . GLU A 1 97 ? 9.045 -4.314 -22.986 1.00 84.56 97 GLU A N 1
ATOM 706 C CA . GLU A 1 97 ? 10.284 -4.540 -23.748 1.00 84.56 97 GLU A CA 1
ATOM 707 C C . GLU A 1 97 ? 11.349 -3.478 -23.440 1.00 84.56 97 GLU A C 1
ATOM 709 O O . GLU A 1 97 ? 12.492 -3.806 -23.136 1.00 84.56 97 GLU A O 1
ATOM 714 N N . ALA A 1 98 ? 10.963 -2.197 -23.437 1.00 83.62 98 ALA A N 1
ATOM 715 C CA . ALA A 1 98 ? 11.873 -1.080 -23.177 1.00 83.62 98 ALA A CA 1
ATOM 716 C C . ALA A 1 98 ? 12.499 -1.133 -21.772 1.00 83.62 98 ALA A C 1
ATOM 718 O O . ALA A 1 98 ? 13.663 -0.776 -21.598 1.00 83.62 98 ALA A O 1
ATOM 719 N N . ALA A 1 99 ? 11.745 -1.603 -20.779 1.00 84.06 99 ALA A N 1
ATOM 720 C CA . ALA A 1 99 ? 12.230 -1.796 -19.420 1.00 84.06 99 ALA A CA 1
ATOM 721 C C 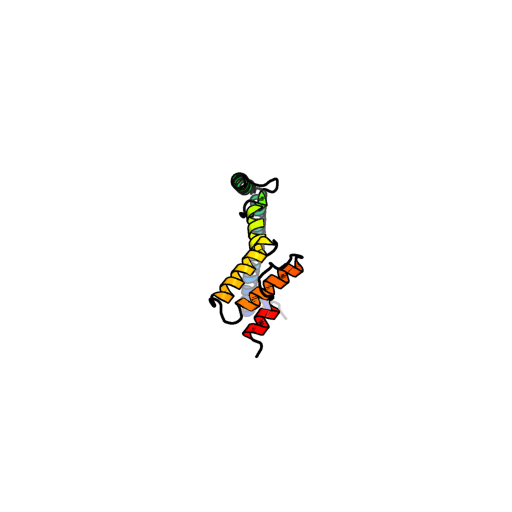. ALA A 1 99 ? 13.258 -2.917 -19.314 1.00 84.06 99 ALA A C 1
ATOM 723 O O . ALA A 1 99 ? 14.328 -2.728 -18.737 1.00 84.06 99 ALA A O 1
ATOM 724 N N . MET A 1 100 ? 12.935 -4.076 -19.892 1.00 85.38 100 MET A N 1
ATOM 725 C CA . MET A 1 100 ? 13.843 -5.216 -19.910 1.00 85.38 100 MET A CA 1
ATOM 726 C C . MET A 1 100 ? 15.117 -4.892 -20.702 1.00 85.38 100 MET A C 1
ATOM 728 O O . MET A 1 100 ? 16.207 -5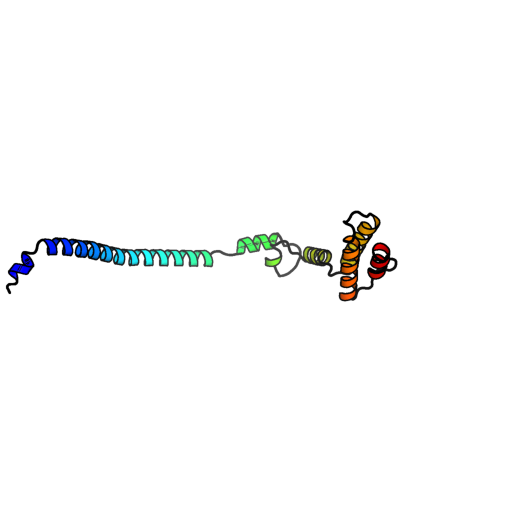.241 -20.266 1.00 85.38 100 MET A O 1
ATOM 732 N N . LEU A 1 101 ? 15.009 -4.144 -21.807 1.00 87.00 101 LEU A N 1
ATOM 733 C CA . LEU A 1 101 ? 16.160 -3.633 -22.557 1.00 87.00 101 LEU A CA 1
ATOM 734 C C . LEU A 1 101 ? 17.013 -2.662 -21.731 1.00 87.00 101 LEU A C 1
ATOM 736 O O . LEU A 1 101 ? 18.239 -2.717 -21.806 1.00 87.00 101 LEU A O 1
ATOM 740 N N . GLY A 1 102 ? 16.385 -1.794 -20.932 1.00 85.75 102 GLY A N 1
ATOM 741 C CA . GLY A 1 102 ? 17.082 -0.904 -20.001 1.00 85.75 102 GLY A CA 1
ATOM 742 C C . GLY A 1 102 ? 17.889 -1.684 -18.963 1.00 85.75 102 GLY A C 1
ATOM 743 O O . GLY A 1 102 ? 19.093 -1.473 -18.843 1.00 85.75 102 GLY A O 1
ATOM 744 N N . GLN A 1 103 ? 17.253 -2.651 -18.297 1.00 84.69 103 GLN A N 1
ATOM 745 C CA . GLN A 1 103 ? 17.903 -3.536 -17.322 1.00 84.69 103 GLN A CA 1
ATOM 746 C C . GLN A 1 103 ? 19.031 -4.363 -17.952 1.00 84.69 103 GLN A C 1
ATOM 748 O O . GLN A 1 103 ? 20.119 -4.468 -17.387 1.00 84.69 103 GLN A O 1
ATOM 753 N N . LEU A 1 104 ? 18.801 -4.906 -19.150 1.00 88.44 104 LEU A N 1
ATOM 754 C CA . LEU A 1 104 ? 19.797 -5.678 -19.885 1.00 88.44 104 LEU A CA 1
ATOM 755 C C . LEU A 1 104 ? 21.010 -4.813 -20.250 1.00 88.44 104 LEU A C 1
ATOM 757 O O . LEU A 1 104 ? 22.150 -5.241 -20.078 1.00 88.44 104 LEU A O 1
ATOM 761 N N . ASN A 1 105 ? 20.781 -3.579 -20.709 1.00 88.75 105 ASN A N 1
ATOM 762 C CA . ASN A 1 105 ? 21.851 -2.639 -21.022 1.00 88.75 105 ASN A CA 1
ATOM 763 C C . ASN A 1 105 ? 22.619 -2.209 -19.762 1.00 88.75 105 ASN A C 1
ATOM 765 O O . ASN A 1 105 ? 23.842 -2.133 -19.806 1.00 88.75 105 ASN A O 1
ATOM 769 N N . GLU A 1 106 ? 21.942 -1.968 -18.638 1.00 87.38 106 GLU A N 1
ATOM 770 C CA . GLU A 1 106 ? 22.593 -1.669 -17.355 1.00 87.38 106 GLU A CA 1
ATOM 771 C C . GLU A 1 106 ? 23.512 -2.810 -16.903 1.00 87.38 106 GLU A C 1
ATOM 773 O O . GLU A 1 106 ? 24.680 -2.570 -16.587 1.00 87.38 106 GLU A O 1
ATOM 778 N N . ALA A 1 107 ? 23.022 -4.052 -16.947 1.00 84.44 107 ALA A N 1
ATOM 779 C CA . ALA A 1 107 ? 23.811 -5.234 -16.614 1.00 84.44 107 ALA A CA 1
ATOM 780 C C . ALA A 1 107 ? 25.004 -5.414 -17.572 1.00 84.44 107 ALA A C 1
ATOM 782 O O . ALA A 1 107 ? 26.113 -5.736 -17.142 1.00 84.44 107 ALA A O 1
ATOM 783 N N . TYR A 1 108 ? 24.821 -5.118 -18.862 1.00 87.88 108 TYR A N 1
ATOM 784 C CA . TYR A 1 108 ? 25.899 -5.161 -19.849 1.00 87.88 108 TYR A CA 1
ATOM 785 C C . TYR A 1 108 ? 26.968 -4.081 -19.618 1.00 87.88 108 TYR A C 1
ATOM 787 O O . TYR A 1 108 ? 28.164 -4.361 -19.697 1.00 87.88 108 TYR A O 1
ATOM 795 N N . GLN A 1 109 ? 26.574 -2.851 -19.273 1.00 88.00 109 GLN A N 1
ATOM 796 C CA . GLN A 1 109 ? 27.531 -1.795 -18.924 1.00 88.00 109 GLN A CA 1
ATOM 797 C C . GLN A 1 109 ? 28.301 -2.134 -17.645 1.00 88.00 109 GLN A C 1
ATOM 799 O O . GLN A 1 109 ? 29.508 -1.909 -17.578 1.00 88.00 109 GLN A O 1
ATOM 804 N N . ALA A 1 110 ? 27.627 -2.715 -16.651 1.00 83.50 110 ALA A N 1
ATOM 805 C CA . ALA A 1 110 ? 28.261 -3.196 -15.432 1.00 83.50 110 ALA A CA 1
ATOM 806 C C . ALA A 1 110 ? 29.287 -4.305 -15.698 1.00 83.50 110 ALA A C 1
ATOM 808 O O . ALA A 1 110 ? 30.377 -4.279 -15.125 1.00 83.50 110 ALA A O 1
ATOM 809 N N . TYR A 1 111 ? 28.961 -5.232 -16.604 1.00 84.88 111 TYR A N 1
ATOM 810 C CA . TYR A 1 111 ? 29.866 -6.278 -17.071 1.00 84.88 111 TYR A CA 1
ATOM 811 C C . TYR A 1 111 ? 31.127 -5.694 -17.722 1.00 84.88 111 TYR A C 1
ATOM 813 O O . TYR A 1 111 ? 32.239 -6.025 -17.318 1.00 84.88 111 TYR A O 1
ATOM 821 N N . LEU A 1 112 ? 30.966 -4.781 -18.686 1.00 86.75 112 LEU A N 1
ATOM 822 C CA . LEU A 1 112 ? 32.093 -4.152 -19.385 1.00 86.75 112 LEU A CA 1
ATOM 823 C C . LEU A 1 112 ? 32.962 -3.292 -18.460 1.00 86.75 112 LEU A C 1
ATOM 825 O O . LEU A 1 112 ? 34.180 -3.237 -18.624 1.00 86.75 112 LEU A O 1
ATOM 829 N N . ALA A 1 113 ? 32.337 -2.600 -17.507 1.00 87.00 113 ALA A N 1
ATOM 830 C CA . ALA A 1 113 ? 33.023 -1.719 -16.573 1.00 87.00 113 ALA A CA 1
ATOM 831 C C . ALA A 1 113 ? 33.614 -2.460 -15.359 1.00 87.00 113 ALA A C 1
ATOM 833 O O . ALA A 1 113 ? 34.367 -1.851 -14.598 1.00 87.00 113 ALA A O 1
ATOM 834 N N . GLY A 1 114 ? 33.265 -3.738 -15.154 1.00 83.75 114 GLY A N 1
ATOM 835 C CA . GLY A 1 114 ? 33.663 -4.516 -13.977 1.00 83.75 114 GLY A CA 1
ATOM 836 C C . GLY A 1 114 ? 33.222 -3.876 -12.657 1.00 83.75 114 GLY A C 1
ATOM 837 O O . GLY A 1 114 ? 33.917 -3.988 -11.651 1.00 83.75 114 GLY A O 1
ATOM 838 N N . THR A 1 115 ? 32.118 -3.121 -12.667 1.00 81.12 115 THR A N 1
ATOM 839 C CA . THR A 1 115 ? 31.653 -2.352 -11.498 1.00 81.12 115 THR A CA 1
ATOM 840 C C . THR A 1 115 ? 30.855 -3.196 -10.517 1.00 81.12 115 THR A C 1
ATOM 842 O O . THR A 1 115 ? 30.711 -2.812 -9.357 1.00 81.12 115 THR A O 1
ATOM 845 N N . TRP A 1 116 ? 30.326 -4.325 -10.981 1.00 77.69 116 TRP A N 1
ATOM 846 C CA . TRP A 1 116 ? 29.614 -5.296 -10.163 1.00 77.69 116 TRP A CA 1
ATOM 847 C C . TRP A 1 116 ? 30.566 -6.416 -9.739 1.00 77.69 116 TRP A C 1
ATOM 849 O O . TRP A 1 116 ? 31.562 -6.653 -10.429 1.00 77.69 116 TRP A O 1
ATOM 859 N N . PRO A 1 117 ? 30.284 -7.102 -8.617 1.00 81.44 117 PRO A N 1
ATOM 860 C CA . PRO A 1 117 ? 31.064 -8.261 -8.205 1.00 81.44 117 PRO A CA 1
ATOM 861 C C . PRO A 1 117 ? 31.191 -9.293 -9.335 1.00 81.44 117 PRO A C 1
ATOM 863 O O . PRO A 1 117 ? 30.310 -9.415 -10.191 1.00 81.44 117 PRO A O 1
ATOM 866 N N . GLU A 1 118 ? 32.314 -10.014 -9.354 1.00 76.00 118 GLU A N 1
ATOM 867 C CA . GLU A 1 118 ? 32.622 -10.983 -10.409 1.00 76.00 118 GLU A CA 1
ATOM 868 C C . GLU A 1 118 ? 31.500 -12.027 -10.538 1.00 76.00 118 GLU A C 1
ATOM 870 O O . GLU A 1 118 ? 31.250 -12.795 -9.613 1.00 76.00 118 GLU A O 1
ATOM 875 N N . GLY A 1 119 ? 30.841 -12.057 -11.700 1.00 72.88 119 GLY A N 1
ATOM 876 C CA . GLY A 1 119 ? 29.762 -13.001 -12.024 1.00 72.88 119 GLY A CA 1
ATOM 877 C C . GLY A 1 119 ? 28.354 -12.434 -11.916 1.00 72.88 119 GLY A C 1
ATOM 878 O O . GLY A 1 119 ? 27.517 -12.778 -12.747 1.00 72.88 119 GLY A O 1
ATOM 879 N N . ASP A 1 120 ? 28.118 -11.472 -11.023 1.00 82.00 120 ASP A N 1
ATOM 880 C CA . ASP A 1 120 ? 26.778 -10.916 -10.787 1.00 82.00 120 ASP A CA 1
ATOM 881 C C . ASP A 1 120 ? 26.206 -10.234 -12.038 1.00 82.00 120 ASP A C 1
ATOM 883 O O . ASP A 1 120 ? 25.019 -10.348 -12.339 1.00 82.00 120 ASP A O 1
ATOM 887 N N . ALA A 1 121 ? 27.055 -9.547 -12.810 1.00 84.62 121 ALA A N 1
ATOM 888 C CA . ALA A 1 121 ? 26.633 -8.918 -14.059 1.00 84.62 121 ALA A CA 1
ATOM 889 C C . ALA A 1 121 ? 26.263 -9.951 -15.138 1.00 84.62 121 ALA A C 1
ATOM 891 O O . ALA A 1 121 ? 25.327 -9.728 -15.901 1.00 84.62 121 ALA A O 1
ATOM 892 N N . ILE A 1 122 ? 26.963 -11.091 -15.193 1.00 86.06 122 ILE A N 1
ATOM 893 C CA . ILE A 1 122 ? 26.667 -12.160 -16.159 1.00 86.06 122 ILE A CA 1
ATOM 894 C C . ILE A 1 122 ? 25.362 -12.859 -15.769 1.00 86.06 122 ILE A C 1
ATOM 896 O O . ILE A 1 122 ? 24.512 -13.076 -16.631 1.00 86.06 122 ILE A O 1
ATOM 900 N N . ASP A 1 123 ? 25.154 -13.126 -14.481 1.00 88.56 123 ASP A N 1
ATOM 901 C CA . ASP A 1 123 ? 23.910 -13.707 -13.967 1.00 88.56 123 ASP A CA 1
ATOM 902 C C . ASP A 1 123 ? 22.707 -12.780 -14.191 1.00 88.56 123 ASP A C 1
ATOM 904 O O . ASP A 1 123 ? 21.645 -13.236 -14.624 1.00 88.56 123 ASP A O 1
ATOM 908 N N . ALA A 1 124 ? 22.881 -11.469 -13.993 1.00 83.94 124 ALA A N 1
ATOM 909 C CA . ALA A 1 124 ? 21.861 -10.468 -14.29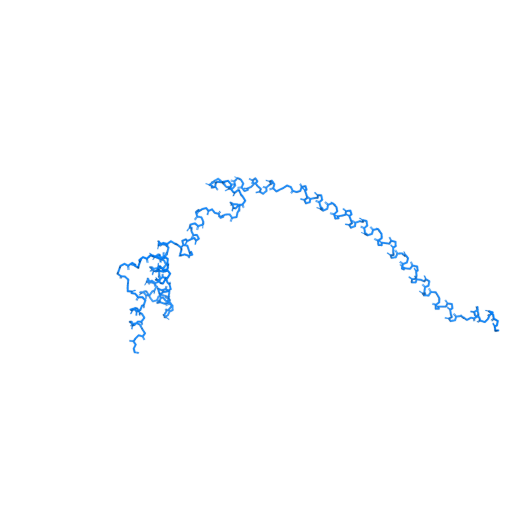5 1.00 83.94 124 ALA A CA 1
ATOM 910 C C . ALA A 1 124 ? 21.522 -10.417 -15.796 1.00 83.94 124 ALA A C 1
ATOM 912 O O . ALA A 1 124 ? 20.344 -10.422 -16.153 1.00 83.94 124 ALA A O 1
ATOM 913 N N . ILE A 1 125 ? 22.527 -10.447 -16.683 1.00 88.62 125 ILE A N 1
ATOM 914 C CA . ILE A 1 125 ? 22.312 -10.530 -18.138 1.00 88.62 125 ILE A CA 1
ATOM 915 C C . ILE A 1 125 ? 21.496 -11.781 -18.486 1.00 88.62 125 ILE A C 1
ATOM 917 O O . ILE A 1 125 ? 20.524 -11.687 -19.233 1.00 88.62 125 ILE A O 1
ATOM 921 N N . GLY A 1 126 ? 21.839 -12.943 -17.924 1.00 86.06 126 GLY A N 1
ATOM 922 C CA . GLY A 1 126 ? 21.108 -14.191 -18.161 1.00 86.06 126 GLY A CA 1
ATOM 923 C C . GLY A 1 126 ? 19.662 -14.152 -17.682 1.00 86.06 126 GLY A C 1
ATOM 924 O O . GLY A 1 126 ? 18.761 -14.541 -18.426 1.00 86.06 126 GLY A O 1
ATOM 925 N N . ALA A 1 127 ? 19.427 -13.633 -16.476 1.00 85.88 127 ALA A N 1
ATOM 926 C CA . ALA A 1 127 ? 18.088 -13.493 -15.915 1.00 85.88 127 ALA A CA 1
ATOM 927 C C . ALA A 1 127 ? 17.207 -12.567 -16.767 1.00 85.88 127 ALA A C 1
ATOM 929 O O . ALA A 1 127 ? 16.067 -12.912 -17.082 1.00 85.88 127 ALA A O 1
ATOM 930 N N . THR A 1 128 ? 17.738 -11.421 -17.200 1.00 87.50 128 THR A N 1
ATOM 931 C CA . THR A 1 128 ? 16.977 -10.468 -18.016 1.00 87.50 128 THR A CA 1
ATOM 932 C C . THR A 1 128 ? 16.753 -10.980 -19.439 1.00 87.50 128 THR A C 1
ATOM 934 O O . THR A 1 128 ? 15.648 -10.847 -19.957 1.00 87.50 128 THR A O 1
ATOM 937 N N . GLN A 1 129 ? 17.738 -11.632 -20.069 1.00 88.69 129 GLN A N 1
ATOM 938 C CA . GLN A 1 129 ? 17.553 -12.258 -21.385 1.00 88.69 129 GLN A CA 1
ATOM 939 C C . GLN A 1 129 ? 16.496 -13.374 -21.344 1.00 88.69 129 GLN A C 1
ATOM 941 O O . GLN A 1 129 ? 15.664 -13.466 -22.247 1.00 88.69 129 GLN A O 1
ATOM 946 N N . ALA A 1 130 ? 16.487 -14.197 -20.290 1.00 86.50 130 ALA A N 1
ATOM 947 C CA . ALA A 1 130 ? 15.466 -15.225 -20.098 1.00 86.50 130 ALA A CA 1
ATOM 948 C C . ALA A 1 130 ? 14.070 -14.610 -19.927 1.00 86.50 13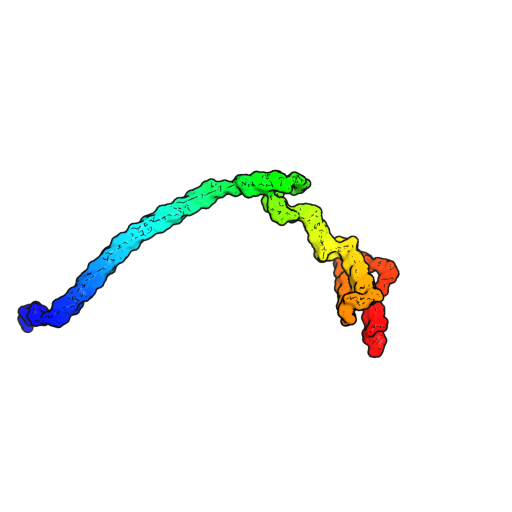0 ALA A C 1
ATOM 950 O O . ALA A 1 130 ? 13.131 -15.055 -20.585 1.00 86.50 130 ALA A O 1
ATOM 951 N N . ALA A 1 131 ? 13.950 -13.550 -19.123 1.00 85.62 131 ALA A N 1
ATOM 952 C CA . ALA A 1 131 ? 12.695 -12.826 -18.936 1.00 85.62 131 ALA A CA 1
ATOM 953 C C . ALA A 1 131 ? 12.183 -12.193 -20.244 1.00 85.62 131 ALA A C 1
ATOM 955 O O . ALA A 1 131 ? 10.988 -12.252 -20.525 1.00 85.62 131 ALA A O 1
ATOM 956 N N . MET A 1 132 ? 13.075 -11.647 -21.079 1.00 85.94 132 MET A N 1
ATOM 957 C CA . MET A 1 132 ? 12.717 -11.124 -22.404 1.00 85.94 132 MET A CA 1
ATOM 958 C C . MET A 1 132 ? 12.150 -12.210 -23.312 1.00 85.94 132 MET A C 1
ATOM 960 O O . MET A 1 132 ? 11.088 -12.022 -23.901 1.00 85.94 132 MET A O 1
ATOM 964 N N . LEU A 1 133 ? 12.820 -13.360 -23.383 1.00 87.38 133 LEU A N 1
ATOM 965 C CA . LEU A 1 133 ? 12.360 -14.492 -24.185 1.00 87.38 133 LEU A CA 1
ATOM 966 C C . LEU A 1 133 ? 11.036 -15.068 -23.661 1.00 87.38 133 LEU A C 1
ATOM 968 O O . LEU A 1 133 ? 10.163 -15.404 -24.459 1.00 87.38 133 LEU A O 1
ATOM 972 N N . GLU A 1 134 ? 10.862 -15.150 -22.339 1.00 88.25 134 GLU A N 1
ATOM 973 C CA . GLU A 1 134 ? 9.622 -15.607 -21.698 1.00 88.25 134 GLU A CA 1
ATOM 974 C C . GLU A 1 134 ? 8.447 -14.664 -21.985 1.00 88.25 134 GLU A C 1
ATOM 976 O O . GLU A 1 134 ? 7.341 -15.119 -22.277 1.00 88.25 134 GLU A O 1
ATOM 981 N N . ALA A 1 135 ? 8.693 -13.354 -21.990 1.00 84.12 135 ALA A N 1
ATOM 982 C CA . ALA A 1 135 ? 7.706 -12.352 -22.378 1.00 84.12 135 ALA A CA 1
ATOM 983 C C . ALA A 1 135 ? 7.478 -12.259 -23.903 1.00 84.12 135 ALA A C 1
ATOM 985 O O . ALA A 1 135 ? 6.635 -11.483 -24.353 1.00 84.12 135 ALA A O 1
ATOM 986 N N . GLY A 1 136 ? 8.184 -13.068 -24.704 1.00 87.31 136 GLY A N 1
ATOM 987 C CA . GLY A 1 136 ? 8.046 -13.122 -26.161 1.00 87.31 136 GLY A CA 1
ATOM 988 C C . GLY A 1 136 ? 8.780 -12.008 -26.912 1.00 87.31 136 GLY A C 1
ATOM 989 O O . GLY A 1 136 ? 8.522 -11.805 -28.099 1.00 87.31 136 GLY A O 1
ATOM 990 N N . TYR A 1 137 ? 9.686 -11.292 -26.247 1.00 86.75 137 TYR A N 1
ATOM 991 C CA . TYR A 1 137 ? 10.522 -10.260 -26.849 1.00 86.75 137 TYR A CA 1
ATOM 992 C C . TYR A 1 137 ? 11.803 -10.852 -27.441 1.00 86.75 137 TYR A C 1
ATOM 994 O O . TYR A 1 137 ? 12.381 -11.810 -26.921 1.00 86.75 137 TYR A O 1
ATOM 1002 N N . ALA A 1 138 ? 12.259 -10.269 -28.549 1.00 85.56 138 ALA A N 1
ATOM 1003 C CA . ALA A 1 138 ? 13.527 -10.642 -29.157 1.00 85.56 138 ALA A CA 1
ATOM 1004 C C . ALA A 1 138 ? 14.697 -10.054 -28.357 1.00 85.56 138 ALA A C 1
ATOM 1006 O O . ALA A 1 138 ? 14.616 -8.945 -27.830 1.00 85.56 138 ALA A O 1
ATOM 1007 N N . LEU A 1 139 ? 15.807 -10.790 -28.293 1.00 84.88 139 LEU A N 1
ATOM 1008 C CA . LEU A 1 139 ? 17.044 -10.255 -27.734 1.00 84.88 139 LEU A CA 1
ATOM 1009 C C . LEU A 1 139 ? 17.629 -9.189 -28.679 1.00 84.88 139 LEU A C 1
ATOM 1011 O O . LEU A 1 139 ? 17.596 -9.385 -29.897 1.00 84.88 139 LEU A O 1
ATOM 1015 N N . PRO A 1 140 ? 18.173 -8.079 -28.151 1.00 83.12 140 PRO A N 1
ATOM 1016 C CA . PRO A 1 140 ? 18.772 -7.033 -28.972 1.00 83.12 140 PRO A CA 1
ATOM 1017 C C . PRO A 1 140 ? 19.991 -7.546 -29.752 1.00 83.12 140 PRO A C 1
ATOM 1019 O O . PRO A 1 140 ? 20.865 -8.224 -29.207 1.00 83.12 140 PRO A O 1
ATOM 1022 N N . GLU A 1 141 ? 20.067 -7.192 -31.038 1.00 78.50 141 GLU A N 1
ATOM 1023 C CA . GLU A 1 141 ? 21.197 -7.558 -31.895 1.00 78.50 141 GLU A CA 1
ATOM 1024 C C . GLU A 1 141 ? 22.502 -6.900 -31.413 1.00 78.50 141 GLU A C 1
ATOM 1026 O O . GLU A 1 141 ? 22.543 -5.712 -31.093 1.00 78.50 141 GLU A O 1
ATOM 1031 N N . GLY A 1 142 ? 23.592 -7.675 -31.392 1.00 74.50 142 GLY A N 1
ATOM 1032 C CA . GLY A 1 142 ? 24.930 -7.193 -31.030 1.00 74.50 142 GLY A CA 1
ATOM 1033 C C . GLY A 1 142 ? 25.321 -7.369 -29.560 1.00 74.50 142 GLY A C 1
ATOM 1034 O O . GLY A 1 142 ? 26.462 -7.070 -29.213 1.00 74.50 142 GLY A O 1
ATOM 1035 N N . MET A 1 143 ? 24.431 -7.891 -28.711 1.00 74.94 143 MET A N 1
ATOM 1036 C CA . MET A 1 143 ? 24.777 -8.316 -27.351 1.00 74.94 143 MET A CA 1
ATOM 1037 C C . MET A 1 143 ? 25.017 -9.835 -27.326 1.00 74.94 143 MET A C 1
ATOM 1039 O O . MET A 1 143 ? 24.122 -10.576 -27.736 1.00 74.94 143 MET A O 1
ATOM 1043 N N . PRO A 1 144 ? 26.188 -10.319 -26.859 1.00 80.56 144 PRO A N 1
ATOM 1044 C CA . PRO A 1 144 ? 26.434 -11.749 -26.708 1.00 80.56 144 PRO A CA 1
ATOM 1045 C C . PRO A 1 144 ? 25.380 -12.392 -25.804 1.00 80.56 144 PRO A C 1
ATOM 1047 O O . PRO A 1 144 ? 24.949 -11.805 -24.802 1.00 80.56 144 PRO A O 1
ATOM 1050 N N . ALA A 1 145 ? 24.960 -13.606 -26.147 1.00 82.19 145 ALA A N 1
ATOM 1051 C CA . ALA A 1 145 ? 24.028 -14.348 -25.309 1.00 82.19 145 ALA A CA 1
ATOM 1052 C C . ALA A 1 145 ? 24.699 -14.739 -23.983 1.00 82.19 145 ALA A C 1
ATOM 1054 O O . ALA A 1 145 ? 25.911 -14.952 -23.927 1.00 82.19 145 ALA A O 1
ATOM 1055 N N . TYR A 1 146 ? 23.911 -14.912 -22.920 1.00 83.50 146 TYR A N 1
ATOM 1056 C CA . TYR A 1 146 ? 24.399 -15.353 -21.609 1.00 83.50 146 TYR A CA 1
ATOM 1057 C C . TYR A 1 146 ? 25.333 -16.568 -21.695 1.00 83.50 146 TYR A C 1
ATOM 1059 O O . TYR A 1 146 ? 26.394 -16.583 -21.076 1.00 83.50 146 TYR A O 1
ATOM 1067 N N . ALA A 1 147 ? 24.980 -17.558 -22.521 1.00 83.06 147 ALA A N 1
ATOM 1068 C CA . ALA A 1 147 ? 25.784 -18.763 -22.716 1.00 83.06 147 ALA A CA 1
ATOM 1069 C C . ALA A 1 147 ? 27.191 -18.472 -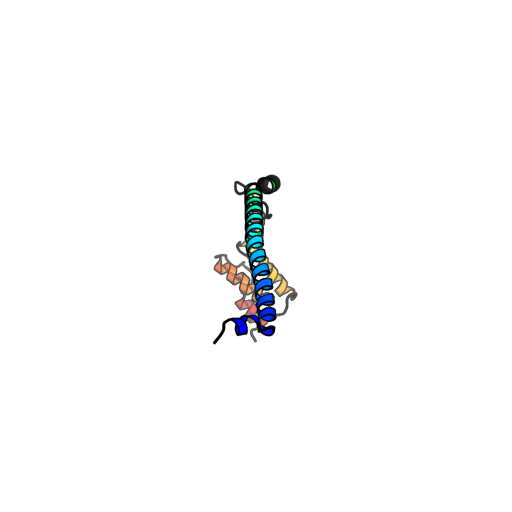23.275 1.00 83.06 147 ALA A C 1
ATOM 1071 O O . ALA A 1 147 ? 28.143 -19.170 -22.931 1.00 83.06 147 ALA A O 1
ATOM 1072 N N . GLU A 1 148 ? 27.329 -17.444 -24.113 1.00 84.62 148 GLU A N 1
ATOM 1073 C CA . GLU A 1 148 ? 28.605 -17.028 -24.702 1.00 84.62 148 GLU A CA 1
ATOM 1074 C C . GLU A 1 148 ? 29.457 -16.274 -23.675 1.00 84.62 148 GLU A C 1
ATOM 1076 O O . GLU A 1 148 ? 30.640 -16.575 -23.523 1.00 84.62 148 GLU A O 1
ATOM 1081 N N . LEU A 1 149 ? 28.849 -15.357 -22.910 1.00 83.31 149 LEU A N 1
ATOM 1082 C CA . LEU A 1 149 ? 29.525 -14.625 -21.829 1.00 83.31 149 LEU A CA 1
ATOM 1083 C C . LEU A 1 149 ? 30.017 -15.565 -20.726 1.00 83.31 149 LEU A C 1
ATOM 1085 O O . LEU A 1 149 ? 31.133 -15.426 -20.228 1.00 83.31 149 LEU A O 1
ATOM 1089 N N . TYR A 1 150 ? 29.201 -16.557 -20.371 1.00 83.19 150 TYR A N 1
ATOM 1090 C CA . TYR A 1 150 ? 29.563 -17.545 -19.365 1.00 83.19 150 TYR A CA 1
ATOM 1091 C C . TYR A 1 150 ? 30.756 -18.397 -19.813 1.00 83.19 150 TYR A C 1
ATOM 1093 O O . TYR A 1 150 ? 31.702 -18.588 -19.052 1.00 83.19 150 TYR A O 1
ATOM 1101 N N . GLN A 1 151 ? 30.761 -18.867 -21.065 1.00 85.19 151 GLN A N 1
ATOM 1102 C CA . GLN A 1 151 ? 31.902 -19.602 -21.623 1.00 85.19 151 GLN A CA 1
ATOM 1103 C C . GLN A 1 151 ? 33.164 -18.740 -21.708 1.00 85.19 151 GLN A C 1
ATOM 1105 O O . GLN A 1 151 ? 34.252 -19.233 -21.430 1.00 85.19 151 GLN A O 1
ATOM 1110 N N . GLN A 1 152 ? 33.034 -17.461 -22.056 1.00 83.38 152 GLN A N 1
ATOM 1111 C CA . GLN A 1 152 ? 34.170 -16.549 -22.157 1.00 83.38 152 GLN A CA 1
ATOM 1112 C C . GLN A 1 152 ? 34.854 -16.299 -20.805 1.00 83.38 152 GLN A C 1
ATOM 1114 O O . GLN A 1 152 ? 36.080 -16.198 -20.757 1.00 83.38 152 GLN A O 1
ATOM 1119 N N . ASN A 1 153 ? 34.079 -16.216 -19.721 1.00 80.12 153 ASN A N 1
ATOM 1120 C CA . ASN A 1 153 ? 34.596 -15.825 -18.408 1.00 80.12 153 ASN A CA 1
ATOM 1121 C C . ASN A 1 153 ? 34.861 -16.996 -17.458 1.00 80.12 153 ASN A C 1
ATOM 1123 O O . ASN A 1 153 ? 35.712 -16.878 -16.579 1.00 80.12 153 ASN A O 1
ATOM 1127 N N . TYR A 1 154 ? 34.160 -18.115 -17.634 1.00 80.88 154 TYR A N 1
ATOM 1128 C CA . TYR A 1 154 ? 34.240 -19.279 -16.745 1.00 80.88 154 TYR A CA 1
ATOM 1129 C C . TYR A 1 154 ? 34.557 -20.589 -17.475 1.00 80.88 154 TYR A C 1
ATOM 1131 O O . TYR A 1 154 ? 34.705 -21.628 -16.835 1.00 80.88 154 TYR A O 1
ATOM 1139 N N . GLY A 1 155 ? 34.669 -20.569 -18.805 1.00 75.75 155 GLY A N 1
ATOM 1140 C CA . GLY A 1 155 ? 35.030 -21.730 -19.614 1.00 75.75 155 GLY A CA 1
ATOM 1141 C C . GLY A 1 155 ? 36.542 -21.934 -19.698 1.00 75.75 155 GLY A C 1
ATOM 1142 O O . GLY A 1 155 ? 37.143 -21.643 -20.730 1.00 75.75 155 GLY A O 1
ATOM 1143 N N . SER A 1 156 ? 37.150 -22.454 -18.630 1.00 55.97 156 SER A N 1
ATOM 1144 C CA . SER A 1 156 ? 38.502 -23.039 -18.645 1.00 55.97 156 SER A CA 1
ATOM 1145 C C . SER A 1 156 ? 38.457 -24.526 -18.340 1.00 55.97 156 SER A C 1
ATOM 1147 O O . SER A 1 156 ? 37.863 -24.859 -17.289 1.00 55.97 156 SER A O 1
#

Secondary structure (DSSP, 8-state):
--GGGTTT-HHHHHHHHHHHHHHHHHHHHHHHHHHHHHHHHHHHHHHHHHHHH--THHHHHHHHHH-TTS-S-HHHHTTT--HHHHHHHHHHTT-SHHHHHHHHHHHHHHHHHT-SPTTHHHHHHHHHHHHHHHTTPPPPTTSPPHHHHHHHHH--

Organism: NCBI:txid1294273

Radius of gyration: 39.05 Å; chains: 1; bounding box: 68×52×105 Å

Sequence (156 aa):
MSIKRYLSSDSGAVTVDWVVLTATLVGLGLAVIAVVSGGTSDLSSDVDIFLASTDISEVHDWAAQAGSGWGDFPLVNVVGFDMAHYQEFATRAGTTEAAMLGQLNEAYQAYLAGTWPEGDAIDAIGATQAAMLEAGYALPEGMPAYAELYQQNYGS

Foldseek 3Di:
DDPVVVVVPPVVVVVVVVVVVVVVVVVVVVVVCVVVVVVVVVVVVVVVVVVVPPDCVVVQVVLVVQPPPDDDDSPVVSVVDDPVNVVVVCLCVLVDPVSLVVQLVVLVVCVVVVVDDPPPSLVSNQVSCVSCVVSVHDDDPPDDHSVVVCCVRPVD

pLDDT: mean 77.28, std 13.07, range [47.91, 94.19]